Protein AF-A0A2D6KXR9-F1 (afdb_monomer_lite)

Foldseek 3Di:
DPPPVPDDDDDDDDDDDDPVVVVVLVVCDPPQHPDSVSSVVSVVVVVCVVVVVVVVVVVVVVPPD

pLDDT: mean 79.01, std 17.5, range [39.97, 97.5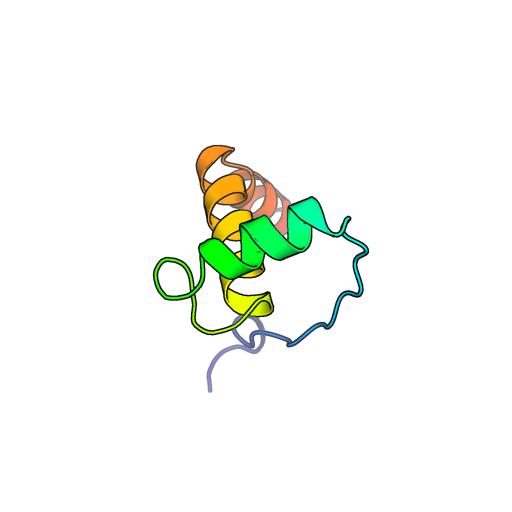6]

Secondary structure (DSSP, 8-state):
---GGG------------HHHHHHHHHTTTTS-SSHHHHHHHHHHHHHHHTTHHHHHHHHHTT--

Structure (mmCIF, N/CA/C/O backbone):
data_AF-A0A2D6KXR9-F1
#
_entry.id   AF-A0A2D6KXR9-F1
#
loop_
_atom_site.group_PDB
_atom_site.id
_atom_site.type_symbol
_atom_site.label_atom_id
_atom_site.label_alt_id
_atom_site.label_comp_id
_atom_site.label_asym_id
_atom_site.label_entity_id
_atom_site.label_seq_id
_atom_site.pdbx_PDB_ins_code
_atom_site.Cartn_x
_atom_site.Cartn_y
_atom_site.Cartn_z
_atom_site.occupancy
_atom_site.B_iso_or_equiv
_atom_site.auth_seq_id
_atom_site.auth_comp_id
_atom_site.auth_asym_id
_atom_site.auth_atom_id
_atom_site.pdbx_PDB_model_num
ATOM 1 N N . MET A 1 1 ? 19.481 -25.215 -7.767 1.00 50.56 1 MET A N 1
ATOM 2 C CA . MET A 1 1 ? 19.921 -24.059 -6.958 1.00 50.56 1 MET A CA 1
ATOM 3 C C . MET A 1 1 ? 19.566 -22.802 -7.735 1.00 50.56 1 MET A C 1
ATOM 5 O O . MET A 1 1 ? 20.092 -22.619 -8.822 1.00 50.56 1 MET A O 1
ATOM 9 N N . VAL A 1 2 ? 18.591 -22.023 -7.261 1.00 59.69 2 VAL A N 1
ATOM 10 C CA . VAL A 1 2 ? 18.195 -20.759 -7.908 1.00 59.69 2 VAL A CA 1
ATOM 11 C C . VAL A 1 2 ? 19.238 -19.702 -7.519 1.00 59.69 2 VAL A C 1
ATOM 13 O O . VAL A 1 2 ? 19.581 -19.656 -6.336 1.00 59.69 2 VAL A O 1
ATOM 16 N N . PRO A 1 3 ? 19.784 -18.907 -8.458 1.00 59.34 3 PRO A N 1
ATOM 17 C CA . PRO A 1 3 ? 20.779 -17.894 -8.125 1.00 59.34 3 PRO A CA 1
ATOM 18 C C . PRO A 1 3 ? 20.243 -16.935 -7.051 1.00 59.34 3 PRO A C 1
ATOM 20 O O . PRO A 1 3 ? 19.085 -16.522 -7.116 1.00 59.34 3 PRO A O 1
ATOM 23 N N . ASP A 1 4 ? 21.081 -16.558 -6.079 1.00 59.28 4 ASP A N 1
ATOM 24 C CA . ASP A 1 4 ? 20.694 -15.676 -4.961 1.00 59.28 4 ASP A CA 1
ATOM 25 C C . ASP A 1 4 ? 20.139 -14.317 -5.437 1.00 59.28 4 ASP A C 1
ATOM 27 O O . ASP A 1 4 ? 19.330 -13.701 -4.749 1.00 59.28 4 ASP A O 1
ATOM 31 N N . SER A 1 5 ? 20.468 -13.900 -6.667 1.00 57.41 5 SER A N 1
ATOM 32 C CA . SER A 1 5 ? 19.911 -12.717 -7.338 1.00 57.41 5 SER A CA 1
ATOM 33 C C . SER A 1 5 ? 18.397 -12.770 -7.595 1.00 57.41 5 SER A C 1
ATOM 35 O O . SER A 1 5 ? 17.809 -11.739 -7.911 1.00 57.41 5 SER A O 1
ATOM 37 N N . TYR A 1 6 ? 17.756 -13.934 -7.441 1.00 53.88 6 TYR A N 1
ATOM 38 C CA . TYR A 1 6 ? 16.303 -14.114 -7.543 1.00 53.88 6 TYR A CA 1
ATOM 39 C C . TYR A 1 6 ? 15.607 -14.302 -6.185 1.00 53.88 6 TYR A C 1
ATOM 41 O O . TYR A 1 6 ? 14.392 -14.514 -6.148 1.00 53.88 6 TYR A O 1
ATOM 49 N N . LYS A 1 7 ? 16.324 -14.208 -5.054 1.00 54.50 7 LYS A N 1
ATOM 50 C CA . LYS A 1 7 ? 15.669 -14.172 -3.740 1.00 54.50 7 LYS A CA 1
ATOM 51 C C . LYS A 1 7 ? 15.025 -12.805 -3.527 1.00 54.50 7 LYS A C 1
ATOM 53 O O . LYS A 1 7 ? 15.700 -11.806 -3.300 1.00 54.50 7 LYS A O 1
ATOM 58 N N . LEU A 1 8 ? 13.695 -12.773 -3.558 1.00 60.72 8 LEU A N 1
ATOM 59 C CA . LEU A 1 8 ? 12.920 -11.627 -3.091 1.00 60.72 8 LEU A CA 1
ATOM 60 C C . LEU A 1 8 ? 13.171 -11.449 -1.586 1.00 60.72 8 LEU A C 1
ATOM 62 O O . LEU A 1 8 ? 12.683 -12.227 -0.769 1.00 60.72 8 LEU A O 1
ATOM 66 N N . GLY A 1 9 ? 13.963 -10.442 -1.222 1.00 71.00 9 GLY A N 1
ATOM 67 C CA . GLY A 1 9 ? 14.118 -10.028 0.169 1.00 71.00 9 GLY A CA 1
ATOM 68 C C . GLY A 1 9 ? 12.857 -9.316 0.661 1.00 71.00 9 GLY A C 1
ATOM 69 O O . GLY A 1 9 ? 12.333 -8.430 -0.015 1.00 71.00 9 GLY A O 1
ATOM 70 N N . THR A 1 10 ? 12.369 -9.673 1.849 1.00 72.75 10 THR A N 1
ATOM 71 C CA . THR A 1 10 ? 11.214 -9.003 2.463 1.00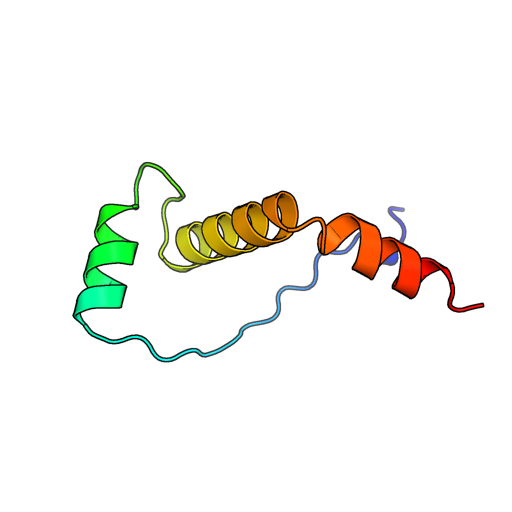 72.75 10 THR A CA 1
ATOM 72 C C . THR A 1 10 ? 11.691 -7.824 3.310 1.00 72.75 10 THR A C 1
ATOM 74 O O . THR A 1 10 ? 12.006 -7.982 4.488 1.00 72.75 10 THR A O 1
ATOM 77 N N . ALA A 1 11 ? 11.754 -6.630 2.721 1.00 82.12 11 ALA A N 1
ATOM 78 C CA . ALA A 1 11 ? 12.022 -5.394 3.457 1.00 82.12 11 ALA A CA 1
ATOM 79 C C . ALA A 1 11 ? 10.709 -4.756 3.943 1.00 82.12 11 ALA A C 1
ATOM 81 O O . ALA A 1 11 ? 9.750 -4.634 3.180 1.00 82.12 11 ALA A O 1
ATOM 82 N N . LYS A 1 12 ? 10.657 -4.333 5.213 1.00 87.50 12 LYS A N 1
ATOM 83 C CA . LYS A 1 12 ? 9.529 -3.568 5.769 1.00 87.50 12 LYS A CA 1
ATOM 84 C C . LYS A 1 12 ? 9.853 -2.079 5.729 1.00 87.50 12 LYS A C 1
ATOM 86 O O . LYS A 1 12 ? 10.886 -1.663 6.242 1.00 87.50 12 LYS A O 1
ATOM 91 N N . ILE A 1 13 ? 8.950 -1.286 5.159 1.00 88.44 13 ILE A N 1
ATOM 92 C CA . ILE A 1 13 ? 9.061 0.174 5.095 1.00 88.44 13 ILE A CA 1
ATOM 93 C C . ILE A 1 13 ? 7.859 0.761 5.837 1.00 88.44 13 ILE A C 1
ATOM 95 O O . ILE A 1 13 ? 6.715 0.484 5.479 1.00 88.44 13 ILE A O 1
ATOM 99 N N . HIS A 1 14 ? 8.107 1.557 6.879 1.00 93.06 14 HIS A N 1
ATOM 100 C CA . HIS A 1 14 ? 7.051 2.311 7.551 1.00 93.06 14 HIS A CA 1
ATOM 101 C C . HIS A 1 14 ? 6.793 3.625 6.816 1.00 93.06 14 HIS A C 1
ATOM 103 O O . HIS A 1 14 ? 7.708 4.412 6.588 1.00 93.06 14 HIS A O 1
ATOM 109 N N . VAL A 1 15 ? 5.529 3.871 6.483 1.00 92.12 15 VAL A N 1
ATOM 110 C CA . VAL A 1 15 ? 5.061 5.083 5.805 1.00 92.12 15 VAL A CA 1
ATOM 111 C C . VAL A 1 15 ? 3.864 5.657 6.553 1.00 92.12 15 VAL A C 1
ATOM 113 O O . VAL A 1 15 ? 3.123 4.924 7.211 1.00 92.12 15 VAL A O 1
ATOM 116 N N . LYS A 1 16 ? 3.679 6.975 6.470 1.00 95.81 16 LYS A N 1
ATOM 117 C CA . LYS A 1 16 ? 2.530 7.665 7.059 1.00 95.81 16 LYS A CA 1
ATOM 118 C C . LYS A 1 16 ? 1.573 8.081 5.950 1.00 95.81 16 LYS A C 1
ATOM 120 O O . LYS A 1 16 ? 2.000 8.665 4.961 1.00 95.81 16 LYS A O 1
ATOM 125 N N . PHE A 1 17 ? 0.294 7.813 6.165 1.00 94.81 17 PHE A N 1
ATOM 126 C CA . PHE A 1 17 ? -0.802 8.230 5.299 1.00 94.81 17 PHE A CA 1
ATOM 127 C C . PHE A 1 17 ? -1.822 9.014 6.121 1.00 94.81 17 PHE A C 1
ATOM 129 O O . PHE A 1 17 ? -1.959 8.793 7.328 1.00 94.81 17 PHE A O 1
ATOM 136 N N . THR A 1 18 ? -2.554 9.914 5.471 1.00 97.56 18 THR A N 1
ATOM 137 C CA . THR A 1 18 ? -3.729 10.543 6.080 1.00 97.56 18 THR A CA 1
ATOM 138 C C . THR A 1 18 ? -4.866 9.527 6.216 1.00 97.56 18 THR A C 1
ATOM 140 O O . THR A 1 18 ? -4.860 8.466 5.585 1.00 97.56 18 THR A O 1
ATOM 143 N N . LYS A 1 19 ? -5.879 9.848 7.031 1.00 96.75 19 LYS A N 1
ATOM 144 C CA . LYS A 1 19 ? -7.069 8.992 7.173 1.00 96.75 19 LYS A CA 1
ATOM 145 C C . LYS A 1 19 ? -7.774 8.767 5.833 1.00 96.75 19 LYS A C 1
ATOM 147 O O . LYS A 1 19 ? -8.129 7.639 5.524 1.00 96.75 19 LYS A O 1
ATOM 152 N N . GLU A 1 20 ? -7.916 9.818 5.032 1.00 97.19 20 GLU A N 1
ATOM 153 C CA . GLU A 1 20 ? -8.561 9.757 3.715 1.00 97.19 20 GLU A CA 1
ATOM 154 C C . GLU A 1 20 ? -7.777 8.876 2.735 1.00 97.19 20 GLU A C 1
ATOM 156 O O . GLU A 1 20 ? -8.361 8.091 1.994 1.00 97.19 20 GLU A O 1
ATOM 161 N N . GLN A 1 21 ? -6.442 8.937 2.774 1.00 95.06 21 GLN A N 1
ATOM 162 C CA . GLN A 1 21 ? -5.588 8.067 1.964 1.00 95.06 21 GLN A CA 1
ATOM 163 C C . GLN A 1 21 ? -5.712 6.596 2.386 1.00 95.06 21 GLN A C 1
ATOM 165 O O . GLN A 1 21 ? -5.767 5.715 1.531 1.00 95.06 21 GLN A O 1
ATOM 170 N N . LEU A 1 22 ? -5.788 6.311 3.690 1.00 95.06 22 LEU A N 1
ATOM 171 C CA . LEU A 1 22 ? -6.002 4.949 4.195 1.00 95.06 22 LEU A CA 1
ATOM 172 C C . LEU A 1 22 ? -7.391 4.405 3.849 1.00 95.06 22 LEU A C 1
ATOM 174 O O . LEU A 1 22 ? -7.523 3.212 3.560 1.00 95.06 22 LEU A O 1
ATOM 178 N N . ASP A 1 23 ? -8.411 5.262 3.866 1.00 95.69 23 ASP A N 1
ATOM 179 C CA . ASP A 1 23 ? -9.762 4.910 3.436 1.00 95.69 23 ASP A CA 1
ATOM 180 C C . ASP A 1 23 ? -9.780 4.568 1.941 1.00 95.69 23 ASP A C 1
ATOM 182 O O . ASP A 1 23 ? -10.259 3.502 1.555 1.00 95.69 23 ASP A O 1
ATOM 186 N N . LEU A 1 24 ? -9.131 5.389 1.107 1.00 94.69 24 LEU A N 1
ATOM 187 C CA . LEU A 1 24 ? -8.960 5.106 -0.317 1.00 94.69 24 LEU A CA 1
ATOM 188 C C . LEU A 1 24 ? -8.250 3.764 -0.554 1.00 94.69 24 LEU A C 1
ATOM 190 O O . LEU A 1 24 ? -8.754 2.933 -1.305 1.00 94.69 24 LEU A O 1
ATOM 194 N N . ILE A 1 25 ? -7.122 3.512 0.122 1.00 94.50 25 ILE A N 1
ATOM 195 C CA . ILE A 1 25 ? -6.392 2.233 0.026 1.00 94.50 25 ILE A CA 1
ATOM 196 C C . ILE A 1 25 ? -7.290 1.059 0.440 1.00 94.50 25 ILE A C 1
ATOM 198 O O . ILE A 1 25 ? -7.255 -0.000 -0.185 1.00 94.50 25 ILE A O 1
ATOM 202 N N . SER A 1 26 ? -8.117 1.237 1.471 1.00 93.38 26 SER A N 1
ATOM 203 C CA . SER A 1 26 ? -9.014 0.186 1.956 1.00 93.38 26 SER A CA 1
ATOM 204 C C . SER A 1 26 ? -10.143 -0.121 0.973 1.00 93.38 26 SER A C 1
ATOM 206 O O . SER A 1 26 ? -10.476 -1.290 0.809 1.00 93.38 26 SER A O 1
ATOM 208 N N . ARG A 1 27 ? -10.681 0.887 0.274 1.00 94.56 27 ARG A N 1
ATOM 209 C CA . ARG A 1 27 ? -11.701 0.705 -0.778 1.00 94.56 27 ARG A CA 1
ATOM 210 C C . ARG A 1 27 ? -11.174 -0.029 -2.012 1.00 94.56 27 ARG A C 1
ATOM 212 O O . ARG A 1 27 ? -11.956 -0.621 -2.744 1.00 94.56 27 ARG A O 1
ATOM 219 N N . LEU A 1 28 ? -9.861 0.001 -2.240 1.00 93.50 28 LEU A N 1
ATOM 220 C CA . LEU A 1 28 ? -9.201 -0.702 -3.346 1.00 93.50 28 LEU A CA 1
ATOM 221 C C . LEU A 1 28 ? -8.893 -2.177 -3.030 1.00 93.50 28 LEU A C 1
ATOM 223 O O . LEU A 1 28 ? -8.462 -2.927 -3.916 1.00 93.50 28 LEU A O 1
ATOM 227 N N . LYS A 1 29 ? -9.111 -2.614 -1.783 1.00 93.94 29 LYS A N 1
ATOM 228 C CA . LYS A 1 29 ? -9.019 -4.031 -1.410 1.00 93.94 29 LYS A CA 1
ATOM 229 C C . LYS A 1 29 ? -10.060 -4.859 -2.151 1.00 93.94 29 LYS A C 1
ATOM 231 O O . LYS A 1 29 ? -11.135 -4.380 -2.488 1.00 93.94 29 LYS A O 1
ATOM 236 N N . GLY A 1 30 ? -9.726 -6.119 -2.403 1.00 88.56 30 GLY A N 1
ATOM 237 C CA . GLY A 1 30 ? -10.548 -7.033 -3.199 1.00 88.56 30 GLY A CA 1
ATOM 238 C C . GLY A 1 30 ? -10.368 -6.858 -4.709 1.00 88.56 30 GLY A C 1
ATOM 239 O O . GLY A 1 30 ? -10.565 -7.820 -5.441 1.00 88.56 30 GLY A O 1
ATOM 240 N N . VAL A 1 31 ? -9.915 -5.683 -5.167 1.00 89.56 31 VAL A N 1
ATOM 241 C CA . VAL A 1 31 ? -9.574 -5.429 -6.577 1.00 89.56 31 VAL A CA 1
ATOM 242 C C . VAL A 1 31 ? -8.062 -5.490 -6.802 1.00 89.56 31 VAL A C 1
ATOM 244 O O . VAL A 1 31 ? -7.601 -6.190 -7.697 1.00 89.56 31 VAL A O 1
ATOM 247 N N . LEU A 1 32 ? -7.275 -4.778 -5.984 1.00 89.38 32 LEU A N 1
ATOM 248 C CA . LEU A 1 32 ? -5.816 -4.651 -6.162 1.00 89.38 32 LEU A CA 1
ATOM 249 C C . LEU A 1 32 ? -4.977 -5.518 -5.204 1.00 89.38 32 LEU A C 1
ATOM 251 O O . LEU A 1 32 ? -3.747 -5.526 -5.298 1.00 89.38 32 LEU A O 1
ATOM 255 N N . GLY A 1 33 ? -5.625 -6.219 -4.270 1.00 91.00 33 GLY A N 1
ATOM 256 C CA . GLY A 1 33 ? -4.990 -7.078 -3.266 1.00 91.00 33 GLY A CA 1
ATOM 257 C C . GLY A 1 33 ? -5.905 -7.368 -2.071 1.00 91.00 33 GLY A C 1
ATOM 258 O O . GLY A 1 33 ? -6.952 -6.736 -1.916 1.00 91.00 33 GLY A O 1
ATOM 259 N N . GLY A 1 34 ? -5.515 -8.317 -1.215 1.00 91.94 34 GLY A N 1
ATOM 260 C CA . GLY A 1 34 ? -6.265 -8.674 -0.002 1.00 91.94 34 GLY A CA 1
ATOM 261 C C . GLY A 1 34 ? -5.892 -7.823 1.216 1.00 91.94 34 GLY A C 1
ATOM 262 O O . GLY A 1 34 ? -6.702 -7.604 2.117 1.00 91.94 34 GLY A O 1
ATOM 263 N N . THR A 1 35 ? -4.672 -7.291 1.235 1.00 94.25 35 THR A N 1
ATOM 264 C CA . THR A 1 35 ? -4.122 -6.495 2.338 1.00 94.25 35 THR A CA 1
ATOM 265 C C . THR A 1 35 ? -3.714 -5.091 1.889 1.00 94.25 35 THR A C 1
ATOM 267 O O . THR A 1 35 ? -3.463 -4.844 0.712 1.00 94.25 35 THR A O 1
ATOM 270 N N . ASN A 1 36 ? -3.587 -4.154 2.840 1.00 92.69 36 ASN A N 1
ATOM 271 C CA . ASN A 1 36 ? -3.076 -2.803 2.549 1.00 92.69 36 ASN A CA 1
ATOM 272 C C . ASN A 1 36 ? -1.702 -2.852 1.862 1.00 92.69 36 ASN A C 1
ATOM 274 O O . ASN A 1 36 ? -1.453 -2.098 0.926 1.00 92.69 36 ASN A O 1
ATOM 278 N N . SER A 1 37 ? -0.820 -3.746 2.314 1.00 92.06 37 SER A N 1
ATOM 279 C CA . SER A 1 37 ? 0.530 -3.891 1.768 1.00 92.06 37 SER A CA 1
ATOM 280 C C . SER A 1 37 ? 0.519 -4.355 0.314 1.00 92.06 37 SER A C 1
ATOM 282 O O . SER A 1 37 ? 1.303 -3.855 -0.488 1.00 92.06 37 SER A O 1
ATOM 284 N N . GLU A 1 38 ? -0.376 -5.278 -0.043 1.00 93.56 38 GLU A N 1
ATOM 285 C CA . GLU A 1 38 ? -0.529 -5.735 -1.427 1.00 93.56 38 GLU A CA 1
ATOM 286 C C . GLU A 1 38 ? -1.093 -4.639 -2.319 1.00 93.56 38 GLU A C 1
ATOM 288 O O . GLU A 1 38 ? -0.535 -4.394 -3.381 1.00 93.56 38 GLU A O 1
ATOM 293 N N . VAL A 1 39 ? -2.130 -3.930 -1.863 1.00 95.75 39 VAL A N 1
ATOM 294 C CA . VAL A 1 39 ? -2.701 -2.802 -2.609 1.00 95.75 39 VAL A CA 1
ATOM 295 C C . VAL A 1 39 ? -1.625 -1.745 -2.879 1.00 95.75 39 VAL A C 1
ATOM 297 O O . VAL A 1 39 ? -1.434 -1.340 -4.023 1.00 95.75 39 VAL A O 1
ATOM 300 N N . VAL A 1 40 ? -0.862 -1.346 -1.854 1.00 94.38 40 VAL A N 1
ATOM 301 C CA . VAL A 1 40 ? 0.240 -0.379 -2.0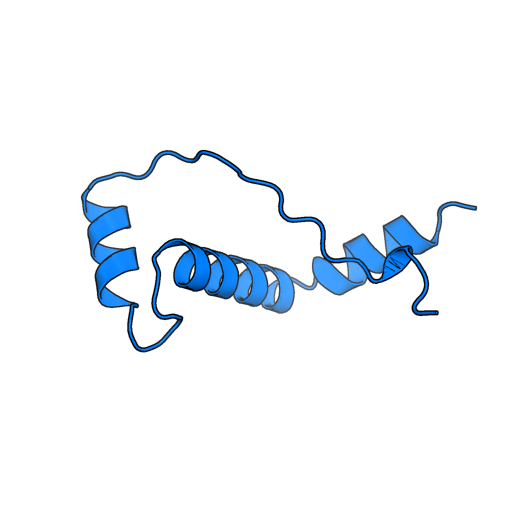02 1.00 94.38 40 VAL A CA 1
ATOM 302 C C . VAL A 1 40 ? 1.319 -0.909 -2.947 1.00 94.38 40 VAL A C 1
ATOM 304 O O . VAL A 1 40 ? 1.770 -0.176 -3.826 1.00 94.38 40 VAL A O 1
ATOM 307 N N . ARG A 1 41 ? 1.713 -2.184 -2.822 1.00 92.75 41 ARG A N 1
ATOM 308 C CA . ARG A 1 41 ? 2.678 -2.814 -3.734 1.00 92.75 41 ARG A CA 1
ATOM 309 C C . ARG A 1 41 ? 2.186 -2.756 -5.177 1.00 92.75 41 ARG A C 1
ATOM 311 O O . ARG A 1 41 ? 2.959 -2.375 -6.049 1.00 92.75 41 ARG A O 1
ATOM 318 N N . THR A 1 42 ? 0.937 -3.134 -5.429 1.00 94.00 42 THR A N 1
ATOM 319 C CA . THR A 1 42 ? 0.337 -3.131 -6.767 1.00 94.00 42 THR A CA 1
ATOM 320 C C . THR A 1 42 ? 0.355 -1.725 -7.354 1.00 94.00 42 THR A C 1
ATOM 322 O O . THR A 1 42 ? 0.867 -1.548 -8.453 1.00 94.00 42 THR A O 1
ATOM 325 N N . ILE A 1 43 ? -0.082 -0.713 -6.596 1.00 93.62 43 ILE A N 1
ATOM 326 C CA . ILE A 1 43 ? -0.053 0.694 -7.032 1.00 93.62 43 ILE A CA 1
ATOM 327 C C . ILE A 1 43 ? 1.367 1.128 -7.415 1.00 93.62 43 ILE A C 1
ATOM 329 O O . ILE A 1 43 ? 1.572 1.686 -8.492 1.00 93.62 43 ILE A O 1
ATOM 333 N N . VAL A 1 44 ? 2.359 0.849 -6.563 1.00 92.75 44 VAL A N 1
ATOM 334 C CA . VAL A 1 44 ? 3.760 1.219 -6.822 1.00 92.75 44 VAL A CA 1
ATOM 335 C C . VAL A 1 44 ? 4.296 0.514 -8.069 1.00 92.75 44 VAL A C 1
ATOM 337 O O . VAL A 1 44 ? 4.920 1.158 -8.907 1.00 92.75 44 VAL A O 1
ATOM 340 N N . MET A 1 45 ? 4.041 -0.786 -8.226 1.00 90.25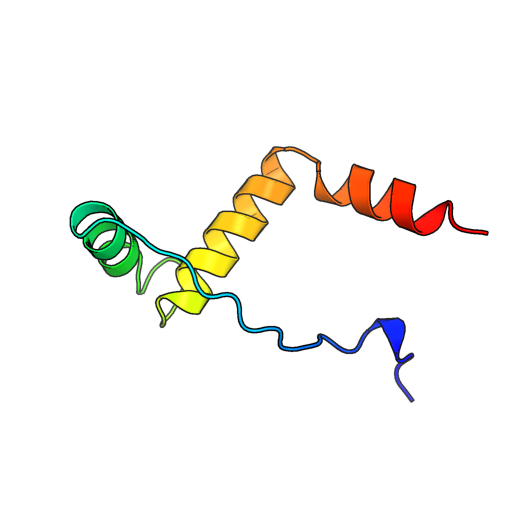 45 MET A N 1
ATOM 341 C CA . MET A 1 45 ? 4.509 -1.554 -9.386 1.00 90.25 45 MET A CA 1
ATOM 342 C C . MET A 1 45 ? 3.857 -1.082 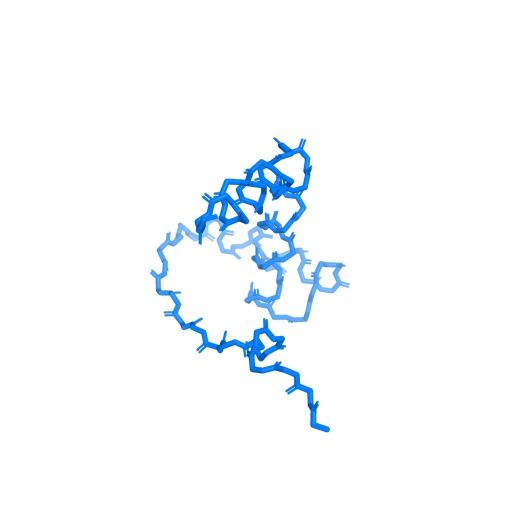-10.687 1.00 90.25 45 MET A C 1
ATOM 344 O O . MET A 1 45 ? 4.552 -0.933 -11.693 1.00 90.25 45 MET A O 1
ATOM 348 N N . THR A 1 46 ? 2.554 -0.797 -10.665 1.00 90.81 46 THR A N 1
ATOM 349 C CA . THR A 1 46 ? 1.832 -0.233 -11.810 1.00 90.81 46 THR A CA 1
ATOM 350 C C . THR A 1 46 ? 2.408 1.127 -12.191 1.00 90.81 46 THR A C 1
ATOM 352 O O . THR A 1 46 ? 2.808 1.313 -13.336 1.00 90.81 46 THR A O 1
ATOM 355 N N . TRP A 1 47 ? 2.576 2.038 -11.229 1.00 90.38 47 TRP A N 1
ATOM 356 C CA . TRP A 1 47 ? 3.147 3.363 -11.490 1.00 90.38 47 TRP A CA 1
ATOM 357 C C . TRP A 1 47 ? 4.581 3.294 -12.036 1.00 90.38 47 TRP A C 1
ATOM 359 O O . TRP A 1 47 ? 4.928 3.984 -12.995 1.00 90.38 47 TRP A O 1
ATOM 369 N N . LEU A 1 48 ? 5.425 2.431 -11.459 1.00 85.62 48 LEU A N 1
ATOM 370 C CA . LEU A 1 48 ? 6.797 2.227 -11.933 1.00 85.62 48 LEU A CA 1
ATOM 371 C C . LEU A 1 48 ? 6.838 1.675 -13.366 1.00 85.62 48 LEU A C 1
ATOM 373 O O . LEU A 1 48 ? 7.734 2.040 -14.135 1.00 85.62 48 LEU A O 1
ATOM 377 N N . SER A 1 49 ? 5.877 0.818 -13.718 1.00 84.19 49 SER A N 1
ATOM 378 C CA . SER A 1 49 ? 5.729 0.260 -15.065 1.00 84.19 49 SER A CA 1
ATOM 379 C C . SER A 1 49 ? 5.286 1.334 -16.060 1.00 84.19 49 SER A C 1
ATOM 381 O O . SER A 1 49 ? 5.912 1.489 -17.106 1.00 84.19 49 SER A O 1
ATOM 383 N N . GLU A 1 50 ? 4.283 2.142 -15.704 1.00 83.12 50 GLU A N 1
ATOM 384 C CA . GLU A 1 50 ? 3.788 3.257 -16.525 1.00 83.12 50 GLU A CA 1
ATOM 385 C C . GLU A 1 50 ? 4.870 4.306 -16.807 1.00 83.12 50 GLU A C 1
ATOM 387 O O . GLU A 1 50 ? 4.943 4.862 -17.901 1.00 83.12 50 GLU A O 1
ATOM 392 N N . LYS A 1 51 ? 5.745 4.573 -15.831 1.00 77.75 51 LYS A N 1
ATOM 393 C CA . LYS A 1 51 ? 6.828 5.554 -15.974 1.00 77.75 51 LYS A CA 1
ATOM 394 C C . LYS A 1 51 ? 8.080 5.014 -16.667 1.00 77.75 51 LYS A C 1
ATOM 396 O O . LYS A 1 51 ? 9.034 5.771 -16.822 1.00 77.75 51 LYS A O 1
ATOM 401 N N . SER A 1 52 ? 8.123 3.737 -17.063 1.00 62.03 52 SER A N 1
ATOM 402 C CA . SER A 1 52 ? 9.344 3.081 -17.570 1.00 62.03 52 SER A CA 1
ATOM 403 C C . SER A 1 52 ? 10.570 3.245 -16.648 1.00 62.03 52 SER A C 1
ATOM 405 O O . SER A 1 52 ? 11.714 3.116 -17.084 1.00 62.03 52 SER A O 1
ATOM 407 N N . ILE A 1 53 ? 10.361 3.476 -15.346 1.00 57.41 53 ILE A N 1
ATOM 408 C CA . ILE A 1 53 ? 11.464 3.570 -14.377 1.00 57.41 53 ILE A CA 1
ATOM 409 C C . ILE A 1 53 ? 12.066 2.183 -14.150 1.00 57.41 53 ILE A C 1
ATOM 411 O O . ILE A 1 53 ? 13.268 2.069 -13.940 1.00 57.41 53 ILE A O 1
ATOM 415 N N . VAL A 1 54 ? 11.264 1.119 -14.256 1.00 56.78 54 VAL A N 1
ATOM 416 C CA . VAL A 1 54 ? 11.741 -0.266 -14.135 1.00 56.78 54 VAL A CA 1
ATOM 417 C C . VAL A 1 54 ? 12.789 -0.613 -15.203 1.00 56.78 54 VAL A C 1
ATOM 419 O O . VAL A 1 54 ? 13.889 -1.001 -14.811 1.00 56.78 54 VAL A O 1
ATOM 422 N N . PRO A 1 55 ? 12.547 -0.444 -16.522 1.00 54.47 55 PRO A N 1
ATOM 423 C CA . PRO A 1 55 ? 13.575 -0.735 -17.518 1.00 54.47 55 PRO A CA 1
ATOM 424 C C . PRO A 1 55 ? 14.809 0.169 -17.391 1.00 54.47 55 PRO A C 1
ATOM 426 O O . PRO A 1 55 ? 15.917 -0.328 -17.557 1.00 54.47 55 PRO A O 1
ATOM 429 N N . GLU A 1 56 ? 14.668 1.450 -17.034 1.00 56.12 56 GLU A N 1
ATOM 430 C CA . GLU A 1 56 ? 15.816 2.364 -16.896 1.00 56.12 56 GLU A CA 1
ATOM 431 C C . GLU A 1 56 ? 16.649 2.087 -15.627 1.00 56.12 56 GLU A C 1
ATOM 433 O O . GLU A 1 56 ? 17.880 2.058 -15.686 1.00 56.12 56 GLU A O 1
ATOM 438 N N . ALA A 1 57 ? 16.010 1.817 -14.483 1.00 60.03 57 ALA A N 1
ATOM 439 C CA . ALA A 1 57 ? 16.688 1.472 -13.232 1.00 60.03 57 ALA A CA 1
ATOM 440 C C . ALA A 1 57 ? 17.365 0.096 -13.308 1.00 60.03 57 ALA A C 1
ATOM 442 O O . ALA A 1 57 ? 18.510 -0.041 -12.877 1.00 60.03 57 ALA A O 1
ATOM 443 N N . ILE A 1 58 ? 16.712 -0.902 -13.920 1.00 60.81 58 ILE A N 1
ATOM 444 C CA . ILE A 1 58 ? 17.326 -2.210 -14.198 1.00 60.81 58 ILE A CA 1
ATOM 445 C C . ILE A 1 58 ? 18.502 -2.040 -15.166 1.00 60.81 58 ILE A C 1
ATOM 447 O O . ILE A 1 58 ? 19.590 -2.544 -14.900 1.00 60.81 58 ILE A O 1
ATOM 451 N N . ARG A 1 59 ? 18.341 -1.276 -16.253 1.00 55.41 59 ARG A N 1
ATOM 452 C CA . ARG A 1 59 ? 19.414 -1.032 -17.232 1.00 55.41 59 ARG A CA 1
ATOM 453 C C . ARG A 1 59 ? 20.623 -0.319 -16.623 1.00 55.41 59 ARG A C 1
ATOM 455 O O . ARG A 1 59 ? 21.753 -0.627 -16.996 1.00 55.41 59 ARG A O 1
ATOM 462 N N . ARG A 1 60 ? 20.412 0.609 -15.686 1.00 58.84 60 ARG A N 1
ATOM 463 C CA . ARG A 1 60 ? 21.495 1.284 -14.949 1.00 58.84 60 ARG A CA 1
ATOM 464 C C . ARG A 1 60 ? 22.140 0.375 -13.903 1.00 58.84 60 ARG A C 1
ATOM 466 O O . ARG A 1 60 ? 23.360 0.385 -13.795 1.00 58.84 60 ARG A O 1
ATOM 473 N N . GLY A 1 61 ? 21.361 -0.454 -13.204 1.00 55.09 61 GLY A N 1
ATOM 474 C CA . GLY A 1 61 ? 21.882 -1.464 -12.274 1.0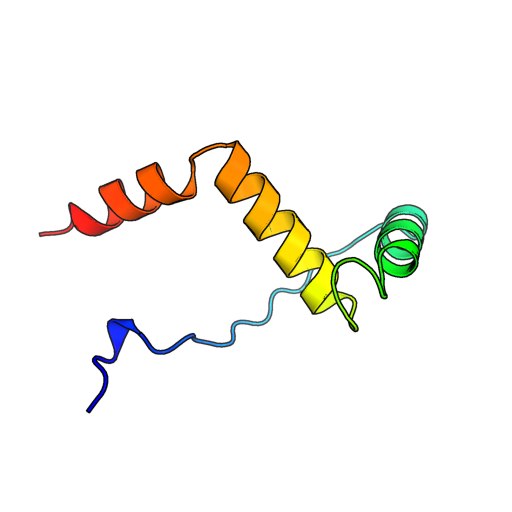0 55.09 61 GLY A CA 1
ATOM 475 C C . GLY A 1 61 ? 22.703 -2.564 -12.961 1.00 55.09 61 GLY A C 1
ATOM 476 O O . GLY A 1 61 ? 23.687 -3.032 -12.401 1.00 55.09 61 GLY A O 1
ATOM 477 N N . LEU A 1 62 ? 22.359 -2.922 -14.204 1.00 54.47 62 LEU A N 1
ATOM 478 C CA . LEU A 1 62 ? 23.102 -3.890 -15.024 1.00 54.47 62 LEU A CA 1
ATOM 479 C C . LEU A 1 62 ? 24.412 -3.332 -15.613 1.00 54.47 62 LEU A C 1
ATOM 481 O O . LEU A 1 62 ? 25.253 -4.115 -16.039 1.00 54.47 62 LEU A O 1
ATOM 485 N N . LYS A 1 63 ? 24.622 -2.007 -15.622 1.00 49.19 63 LYS A N 1
ATOM 486 C CA . LYS A 1 63 ? 25.883 -1.365 -16.057 1.00 49.19 63 LYS A CA 1
ATOM 487 C C . LYS A 1 63 ? 26.943 -1.259 -14.948 1.00 49.19 63 LYS A C 1
ATOM 489 O O . LYS A 1 63 ? 27.936 -0.559 -15.112 1.00 49.19 63 LYS A O 1
ATOM 494 N N . GLY A 1 64 ? 26.741 -1.943 -13.825 1.00 51.75 64 GLY A N 1
ATOM 495 C CA . GLY A 1 64 ? 27.724 -2.066 -12.752 1.00 51.75 64 GLY A CA 1
ATOM 496 C C . GLY A 1 64 ? 28.610 -3.302 -12.898 1.00 51.75 64 GLY A C 1
ATOM 497 O O . GLY A 1 64 ? 28.493 -4.205 -12.073 1.00 51.75 64 GLY A O 1
ATOM 498 N N . LYS A 1 65 ? 29.454 -3.339 -13.936 1.00 39.97 65 LYS A N 1
ATOM 499 C CA . LYS A 1 65 ? 30.815 -3.913 -13.975 1.00 39.97 65 LYS A CA 1
ATOM 500 C C . LYS A 1 65 ? 31.432 -3.698 -15.353 1.00 39.97 65 LYS A C 1
ATOM 502 O O . LYS A 1 65 ? 30.757 -4.031 -16.349 1.00 39.97 65 LYS A O 1
#

Sequence (65 aa):
MVPDSYKLGTAKIHVKFTKEQLDLISRLKGVLGGTNSEVVRTIVMTWLSEKSIVPEAIRRGLKGK

Radius of gyration: 15.31 Å; chains: 1; bounding box: 42×35×25 Å